Protein AF-X1QAA4-F1 (afdb_monomer_lite)

Structure (mmCIF, N/CA/C/O backbone):
data_AF-X1QAA4-F1
#
_entry.id   AF-X1QAA4-F1
#
loop_
_atom_site.group_PDB
_atom_site.id
_atom_site.type_symbol
_atom_site.label_atom_id
_atom_site.label_alt_id
_atom_site.label_comp_id
_atom_site.label_asym_id
_atom_site.label_entity_id
_atom_site.label_seq_id
_atom_site.pdbx_PDB_ins_code
_atom_site.Cartn_x
_atom_site.Cartn_y
_atom_site.Cartn_z
_atom_site.occupancy
_atom_site.B_iso_or_equiv
_atom_site.auth_seq_id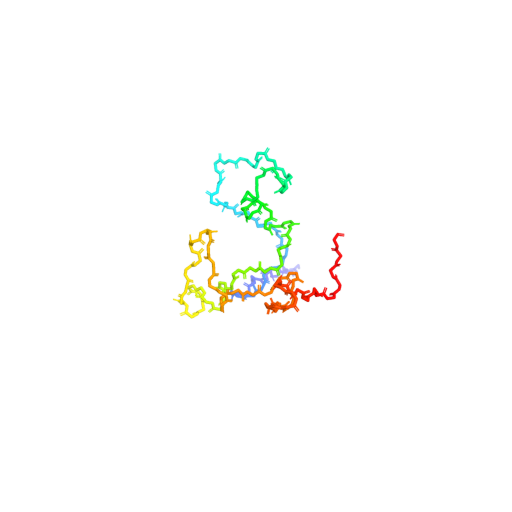
_atom_site.auth_comp_id
_atom_site.auth_asym_id
_atom_site.auth_atom_id
_atom_site.pdbx_PDB_model_num
ATOM 1 N N . GLU A 1 1 ? 13.665 -42.368 -34.970 1.00 42.50 1 GLU A N 1
ATOM 2 C CA . GLU A 1 1 ? 13.939 -41.253 -34.052 1.00 42.50 1 GLU A CA 1
ATOM 3 C C . GLU A 1 1 ? 12.719 -40.366 -34.159 1.00 42.50 1 GLU A C 1
ATOM 5 O O . GLU A 1 1 ? 12.457 -39.862 -35.242 1.00 42.50 1 GLU A O 1
ATOM 10 N N . GLU A 1 2 ? 11.861 -40.395 -33.143 1.00 45.09 2 GLU A N 1
ATOM 11 C CA . GLU A 1 2 ? 10.700 -39.505 -33.069 1.00 45.09 2 GLU A CA 1
ATOM 12 C C . GLU A 1 2 ? 11.216 -38.202 -32.457 1.00 45.09 2 GLU A C 1
ATOM 14 O O . GLU A 1 2 ? 11.728 -38.210 -31.339 1.00 45.09 2 GLU A O 1
ATOM 19 N N . GLU A 1 3 ? 11.196 -37.124 -33.239 1.00 49.69 3 GLU A N 1
ATOM 20 C CA . GLU A 1 3 ? 11.422 -35.772 -32.734 1.00 49.69 3 GLU A CA 1
ATOM 21 C C . GLU A 1 3 ? 10.218 -35.403 -31.856 1.00 49.69 3 GLU A C 1
ATOM 23 O O . GLU A 1 3 ? 9.082 -35.407 -32.329 1.00 49.69 3 GLU A O 1
ATOM 28 N N . GLU A 1 4 ? 10.455 -35.138 -30.568 1.00 51.19 4 GLU A N 1
ATOM 29 C CA . GLU A 1 4 ? 9.471 -34.476 -29.710 1.00 51.19 4 GLU A CA 1
ATOM 30 C C . GLU A 1 4 ? 9.238 -33.065 -30.264 1.00 51.19 4 GLU A C 1
ATOM 32 O O . GLU A 1 4 ? 10.124 -32.211 -30.233 1.00 51.19 4 GLU A O 1
ATOM 37 N N . GLU A 1 5 ? 8.050 -32.842 -30.816 1.00 53.44 5 GLU A N 1
ATOM 38 C CA . GLU A 1 5 ? 7.584 -31.533 -31.258 1.00 53.44 5 GLU A CA 1
ATOM 39 C C . GLU A 1 5 ? 7.237 -30.712 -30.002 1.00 53.44 5 GLU A C 1
ATOM 41 O O . GLU A 1 5 ? 6.269 -30.998 -29.297 1.00 53.44 5 GLU A O 1
ATOM 46 N N . GLU A 1 6 ? 8.088 -29.743 -29.661 1.00 56.06 6 GLU A N 1
ATOM 47 C CA . GLU A 1 6 ? 7.897 -28.854 -28.513 1.00 56.06 6 GLU A CA 1
ATOM 48 C C . GLU A 1 6 ? 6.720 -27.902 -28.822 1.00 56.06 6 GLU A C 1
ATOM 50 O O . GLU A 1 6 ? 6.857 -26.960 -29.603 1.00 56.06 6 GLU A O 1
ATOM 55 N N . GLU A 1 7 ? 5.528 -28.183 -28.277 1.00 57.12 7 GLU A N 1
ATOM 56 C CA . GLU A 1 7 ? 4.346 -27.325 -28.446 1.00 57.12 7 GLU A CA 1
ATOM 57 C C . GLU A 1 7 ? 4.622 -25.919 -27.884 1.00 57.12 7 GLU A C 1
ATOM 59 O O . GLU A 1 7 ? 4.800 -25.739 -26.675 1.00 57.12 7 GLU A O 1
ATOM 64 N N . GLU A 1 8 ? 4.613 -24.895 -28.745 1.00 60.56 8 GLU A N 1
ATOM 65 C CA . GLU A 1 8 ? 4.654 -23.509 -28.280 1.00 60.56 8 GLU A CA 1
ATOM 66 C C . GLU A 1 8 ? 3.429 -23.218 -27.395 1.00 60.56 8 GLU A C 1
ATOM 68 O O . GLU A 1 8 ? 2.293 -23.536 -27.771 1.00 60.56 8 GLU A O 1
ATOM 73 N N . PRO A 1 9 ? 3.612 -22.596 -26.215 1.00 63.59 9 PRO A N 1
ATOM 74 C CA . PRO A 1 9 ? 2.509 -22.381 -25.297 1.00 63.59 9 PRO A CA 1
ATOM 75 C C . PRO A 1 9 ? 1.456 -21.467 -25.929 1.00 63.59 9 PRO A C 1
ATOM 77 O O . PRO A 1 9 ? 1.758 -20.372 -26.408 1.00 63.59 9 PRO A O 1
ATOM 80 N N . ALA A 1 10 ? 0.195 -21.904 -25.883 1.00 63.41 10 ALA A N 1
ATOM 81 C CA . ALA A 1 10 ? -0.936 -21.141 -26.394 1.00 63.41 10 ALA A CA 1
ATOM 82 C C . ALA A 1 10 ? -0.940 -19.705 -25.837 1.00 63.41 10 ALA A C 1
ATOM 84 O O . ALA A 1 10 ? -0.835 -19.486 -24.626 1.00 63.41 10 ALA A O 1
ATOM 85 N N . VAL A 1 11 ? -1.092 -18.716 -26.725 1.00 65.06 11 VAL A N 1
ATOM 86 C CA . VAL A 1 11 ? -1.147 -17.293 -26.362 1.00 65.06 11 VAL A CA 1
ATOM 87 C C . VAL A 1 11 ? -2.234 -17.073 -25.304 1.00 65.06 11 VAL A C 1
ATOM 89 O O . VAL A 1 11 ? -3.419 -17.272 -25.566 1.00 65.06 11 VAL A O 1
ATOM 92 N N . GLY A 1 12 ? -1.824 -16.656 -24.103 1.00 74.12 12 GLY A N 1
ATOM 93 C CA . GLY A 1 12 ? -2.715 -16.413 -22.963 1.00 74.12 12 GLY A CA 1
ATOM 94 C C . GLY A 1 12 ? -2.712 -17.500 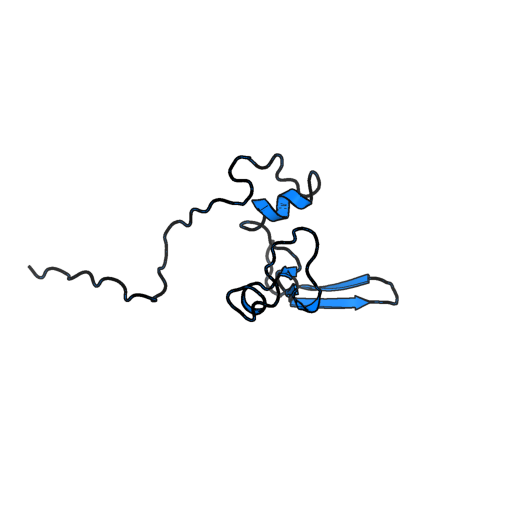-21.882 1.00 74.12 12 GLY A C 1
ATOM 95 O O . GLY A 1 12 ? -3.315 -17.287 -20.830 1.00 74.12 12 GLY A O 1
ATOM 96 N N . ALA A 1 13 ? -2.019 -18.624 -22.080 1.00 85.06 13 ALA A N 1
ATOM 97 C CA . ALA A 1 13 ? -1.764 -19.574 -21.000 1.00 85.06 13 ALA A CA 1
ATOM 98 C C . ALA A 1 13 ? -0.752 -18.989 -19.984 1.00 85.06 13 ALA A C 1
ATOM 100 O O . ALA A 1 13 ? 0.199 -18.313 -20.398 1.00 85.06 13 ALA A O 1
ATOM 101 N N . PRO A 1 14 ? -0.921 -19.228 -18.665 1.00 84.69 14 PRO A N 1
ATOM 102 C CA . PRO A 1 14 ? 0.044 -18.787 -17.662 1.00 84.69 14 PRO A CA 1
ATOM 103 C C . PRO A 1 14 ? 1.428 -19.377 -17.939 1.00 84.69 14 PRO A C 1
ATOM 105 O O . PRO A 1 14 ? 1.581 -20.590 -18.065 1.00 84.69 14 PRO A O 1
ATOM 108 N N . GLN A 1 15 ? 2.436 -18.512 -18.005 1.00 85.56 15 GLN A N 1
ATOM 109 C CA . GLN A 1 15 ? 3.834 -18.926 -18.046 1.00 85.56 15 GLN A CA 1
ATOM 110 C C . GLN A 1 15 ? 4.315 -19.133 -16.610 1.00 85.56 15 GLN A C 1
ATOM 112 O O . GLN A 1 15 ? 4.207 -18.225 -15.783 1.00 85.56 15 GLN A O 1
ATOM 117 N N . TYR A 1 16 ? 4.818 -20.329 -16.307 1.00 86.94 16 TYR A N 1
ATOM 118 C CA . TYR A 1 16 ? 5.331 -20.672 -14.982 1.00 86.94 16 TYR A CA 1
ATOM 119 C C . TYR A 1 16 ? 6.861 -20.629 -14.962 1.00 86.94 16 TYR A C 1
ATOM 121 O O . TYR A 1 16 ? 7.518 -21.042 -15.913 1.00 86.94 16 TYR A O 1
ATOM 129 N N . GLY A 1 17 ? 7.427 -20.169 -13.845 1.00 89.50 17 GLY A N 1
ATOM 130 C CA . GLY A 1 17 ? 8.871 -19.975 -13.701 1.00 89.50 17 GLY A CA 1
ATOM 131 C C . GLY A 1 17 ? 9.378 -18.669 -14.326 1.00 89.50 17 GLY A C 1
ATOM 132 O O . GLY A 1 17 ? 8.599 -17.813 -14.740 1.00 89.50 17 GLY A O 1
ATOM 133 N N . GLY A 1 18 ? 10.703 -18.507 -14.358 1.00 89.25 18 GLY A N 1
ATOM 134 C CA . GLY A 1 18 ? 11.377 -17.337 -14.927 1.00 89.25 18 GLY A CA 1
ATOM 135 C C . GLY A 1 18 ? 11.712 -16.227 -13.924 1.00 89.25 18 GLY A C 1
ATOM 136 O O . GLY A 1 18 ? 11.515 -16.359 -12.717 1.00 89.25 18 GLY A O 1
ATOM 137 N N . THR A 1 19 ? 12.247 -15.129 -14.459 1.00 92.06 19 THR A N 1
ATOM 138 C CA . THR A 1 19 ? 12.6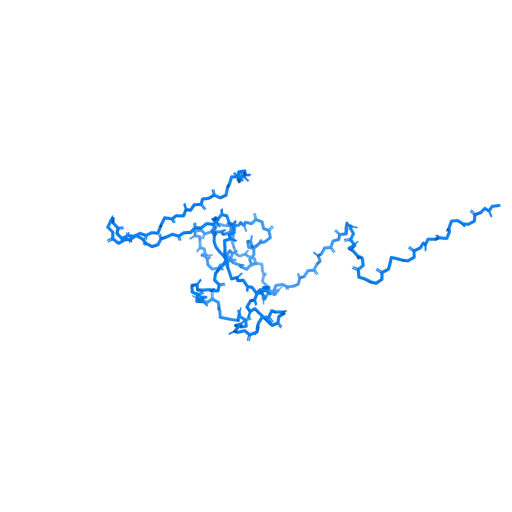56 -13.939 -13.702 1.00 92.06 19 THR A CA 1
ATOM 139 C C . THR A 1 19 ? 11.903 -12.727 -14.233 1.00 92.06 19 THR A C 1
ATOM 141 O O . THR A 1 19 ? 11.967 -12.434 -15.426 1.00 92.06 19 THR A O 1
ATOM 144 N N . LEU A 1 20 ? 11.223 -11.999 -13.345 1.00 86.88 20 LEU A N 1
ATOM 145 C CA . LEU A 1 20 ? 10.644 -10.698 -13.662 1.00 86.88 20 LEU A CA 1
ATOM 146 C C . LEU A 1 20 ? 11.661 -9.598 -13.343 1.00 86.88 20 LEU A C 1
ATOM 148 O O . LEU A 1 20 ? 12.004 -9.387 -12.182 1.00 86.88 20 LEU A O 1
ATOM 152 N N . THR A 1 21 ? 12.093 -8.871 -14.370 1.00 89.69 21 THR A N 1
ATOM 153 C CA . THR A 1 21 ? 12.903 -7.656 -14.223 1.00 89.69 21 THR A CA 1
ATOM 154 C C . THR A 1 21 ? 12.046 -6.456 -14.593 1.00 89.69 21 THR A C 1
ATOM 156 O O . THR A 1 21 ? 11.497 -6.402 -15.692 1.00 89.69 21 THR A O 1
ATOM 159 N N . PHE A 1 22 ? 11.938 -5.485 -13.692 1.00 85.69 22 PHE A N 1
ATOM 160 C CA . PHE A 1 22 ? 11.198 -4.248 -13.918 1.00 85.69 22 PHE A CA 1
ATOM 161 C C . PHE A 1 22 ? 11.985 -3.055 -13.377 1.00 85.69 22 PHE A C 1
ATOM 163 O O . PHE A 1 22 ? 12.796 -3.195 -12.463 1.00 85.69 22 PHE A O 1
ATOM 170 N N . ALA A 1 23 ? 11.756 -1.885 -13.968 1.00 86.81 23 ALA A N 1
ATOM 171 C CA . ALA A 1 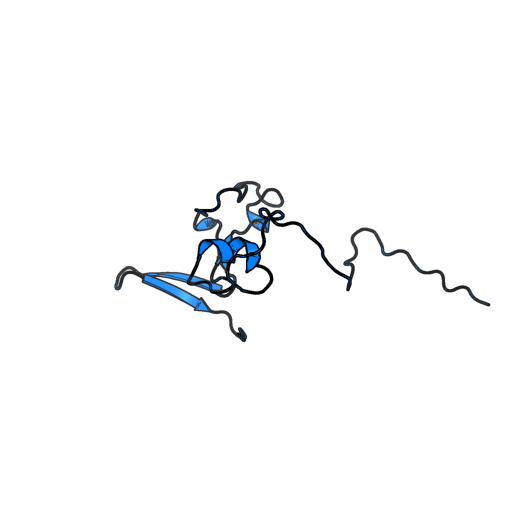23 ? 12.257 -0.618 -13.457 1.00 86.81 23 ALA A CA 1
ATOM 172 C C . ALA A 1 23 ? 11.181 0.008 -12.567 1.00 86.81 23 ALA A C 1
ATOM 174 O O . ALA A 1 23 ? 10.009 0.037 -12.947 1.00 86.81 23 ALA A O 1
ATOM 175 N N . THR A 1 24 ? 11.573 0.497 -11.395 1.00 81.75 24 THR A N 1
ATOM 176 C CA . THR A 1 24 ? 10.687 1.293 -10.543 1.00 81.75 24 THR A CA 1
ATOM 177 C C . THR A 1 24 ? 10.748 2.769 -10.959 1.00 81.75 24 THR A C 1
ATOM 179 O O . THR A 1 24 ? 11.548 3.149 -11.822 1.00 81.75 24 THR A O 1
ATOM 182 N N . TYR A 1 25 ? 9.906 3.620 -10.371 1.00 79.19 25 TYR A N 1
ATOM 183 C CA . TYR A 1 25 ? 9.918 5.063 -10.630 1.00 79.19 25 TYR A CA 1
ATOM 184 C C . TYR A 1 25 ? 11.278 5.697 -10.279 1.00 79.19 25 TYR A C 1
ATOM 186 O O . TYR A 1 25 ? 11.707 6.650 -10.929 1.00 79.19 25 TYR A O 1
ATOM 194 N N . MET A 1 26 ? 11.994 5.132 -9.303 1.00 81.50 26 MET A N 1
ATOM 195 C CA . MET A 1 26 ? 13.327 5.574 -8.870 1.00 81.50 26 MET A CA 1
ATOM 196 C C . MET A 1 26 ? 14.492 4.730 -9.422 1.00 81.50 26 MET A C 1
ATOM 198 O O . MET A 1 26 ? 15.466 4.487 -8.716 1.00 81.50 26 MET A O 1
ATOM 202 N N . VAL A 1 27 ? 14.432 4.298 -10.687 1.00 85.62 27 VAL A N 1
ATOM 203 C CA . VAL A 1 27 ? 15.463 3.437 -11.314 1.00 85.62 27 VAL A CA 1
ATOM 204 C C . VAL A 1 27 ? 16.894 4.009 -11.283 1.00 85.62 27 VAL A C 1
ATOM 206 O O . VAL A 1 27 ? 17.863 3.258 -11.366 1.00 85.62 27 VAL A O 1
ATOM 209 N N . ASP A 1 28 ? 17.051 5.330 -11.166 1.00 88.94 28 ASP A N 1
ATOM 210 C CA . ASP A 1 28 ? 18.348 6.015 -11.097 1.00 88.94 28 ASP A CA 1
ATOM 211 C C . ASP A 1 28 ? 18.974 6.009 -9.691 1.00 88.94 28 ASP A C 1
ATOM 213 O O . ASP A 1 28 ? 20.082 6.525 -9.511 1.00 88.94 28 ASP A O 1
ATOM 217 N N . ARG A 1 29 ? 18.282 5.465 -8.681 1.00 83.06 29 ARG A N 1
ATOM 218 C CA . ARG A 1 29 ? 18.688 5.528 -7.271 1.00 83.06 29 ARG A CA 1
ATOM 219 C C . ARG A 1 29 ? 18.650 4.150 -6.623 1.00 83.06 29 ARG A C 1
ATOM 221 O O . ARG A 1 29 ? 17.804 3.319 -6.912 1.00 83.06 29 ARG A O 1
ATOM 228 N N . ASN A 1 30 ? 19.579 3.936 -5.696 1.00 84.25 30 ASN A N 1
ATOM 229 C CA . ASN A 1 30 ? 19.485 2.843 -4.735 1.00 84.25 30 ASN A CA 1
ATOM 230 C C . ASN A 1 30 ? 18.714 3.330 -3.497 1.00 84.25 30 ASN A C 1
ATOM 232 O O . ASN A 1 30 ? 18.781 4.526 -3.182 1.00 84.25 30 ASN A O 1
ATOM 236 N N . PRO A 1 31 ? 18.037 2.437 -2.753 1.00 81.69 31 PRO A N 1
ATOM 237 C CA . PRO A 1 31 ? 17.469 2.809 -1.465 1.00 81.69 31 PRO A CA 1
ATOM 238 C C . PRO A 1 31 ? 18.592 3.262 -0.521 1.00 81.69 31 PRO A C 1
ATOM 240 O O . PRO A 1 31 ? 19.619 2.596 -0.393 1.00 81.69 31 PRO A O 1
ATOM 243 N N . ALA A 1 32 ? 18.406 4.409 0.136 1.00 86.06 32 ALA A N 1
ATOM 244 C CA . ALA A 1 32 ? 19.388 4.956 1.077 1.00 86.06 32 ALA A CA 1
ATOM 245 C C . ALA A 1 32 ? 19.478 4.143 2.383 1.00 86.06 32 ALA A C 1
ATOM 247 O O . ALA A 1 32 ? 20.497 4.177 3.067 1.00 86.06 32 ALA A O 1
ATOM 248 N N . THR A 1 33 ? 18.405 3.432 2.723 1.00 87.00 33 THR A N 1
ATOM 249 C CA . THR A 1 33 ? 18.236 2.632 3.937 1.00 87.00 33 THR A CA 1
ATOM 250 C C . THR A 1 33 ? 17.122 1.610 3.707 1.00 87.00 33 THR A C 1
ATOM 252 O O . THR A 1 33 ? 16.255 1.813 2.854 1.00 87.00 33 THR A O 1
ATOM 255 N N . TRP A 1 34 ? 17.162 0.514 4.463 1.00 85.19 34 TRP A N 1
ATOM 256 C CA . TRP A 1 34 ? 16.091 -0.485 4.537 1.00 85.19 34 TRP A CA 1
ATOM 257 C C . TRP A 1 34 ? 15.314 -0.406 5.857 1.00 85.19 34 TRP A C 1
ATOM 259 O O . TRP A 1 34 ? 14.353 -1.150 6.041 1.00 85.19 34 TRP A O 1
ATOM 269 N N . ASP A 1 35 ? 15.711 0.484 6.771 1.00 87.56 35 ASP A N 1
ATOM 270 C CA . ASP A 1 35 ? 14.930 0.765 7.970 1.00 87.56 35 ASP A CA 1
ATOM 271 C C . ASP A 1 35 ? 13.741 1.663 7.601 1.00 87.56 35 ASP A C 1
ATOM 273 O O . ASP A 1 35 ? 13.900 2.804 7.159 1.00 87.56 35 ASP A O 1
ATOM 277 N N . GLN A 1 36 ? 12.527 1.139 7.783 1.00 82.12 36 GLN A N 1
ATOM 278 C CA . GLN A 1 36 ? 11.283 1.866 7.515 1.00 82.12 36 GLN A CA 1
ATOM 279 C C . GLN A 1 36 ? 11.128 3.135 8.368 1.00 82.12 36 GLN A C 1
ATOM 281 O O . GLN A 1 36 ? 10.360 4.025 7.999 1.00 82.12 36 GLN A O 1
ATOM 286 N N . LEU A 1 37 ? 11.832 3.225 9.502 1.00 87.44 37 LEU A N 1
ATOM 287 C CA . LEU A 1 37 ? 11.764 4.371 10.406 1.00 87.44 37 LEU A CA 1
ATOM 288 C C . LEU A 1 37 ? 12.645 5.542 9.958 1.00 87.44 37 LEU A C 1
ATOM 290 O O . LEU A 1 37 ? 12.369 6.675 10.349 1.00 87.44 37 LEU A O 1
ATOM 294 N N . ASP A 1 38 ? 13.658 5.298 9.126 1.00 88.75 38 ASP A N 1
ATOM 295 C CA . ASP A 1 38 ? 14.555 6.351 8.642 1.00 88.75 38 ASP A CA 1
ATOM 296 C C . ASP A 1 38 ? 13.869 7.231 7.585 1.00 88.75 38 ASP A C 1
ATOM 298 O O . ASP A 1 38 ? 13.950 8.460 7.633 1.00 88.75 38 ASP A O 1
ATOM 302 N N . ILE A 1 39 ? 13.209 6.601 6.602 1.00 85.62 39 ILE A N 1
ATOM 303 C CA . ILE A 1 39 ? 12.545 7.285 5.481 1.00 85.62 39 ILE A CA 1
ATOM 304 C C . ILE A 1 39 ? 11.228 6.561 5.134 1.00 85.62 39 ILE A C 1
ATOM 306 O O . ILE A 1 39 ? 11.205 5.716 4.236 1.00 85.62 39 ILE A O 1
ATOM 310 N N . PRO A 1 40 ? 10.103 6.903 5.790 1.00 80.38 40 PRO A N 1
ATOM 311 C CA . PRO A 1 40 ? 8.859 6.135 5.681 1.00 80.38 40 PRO A CA 1
ATOM 312 C C . PRO A 1 40 ? 8.269 6.017 4.270 1.00 80.38 40 PRO A C 1
ATOM 314 O O . PRO A 1 40 ? 7.665 5.001 3.948 1.00 80.38 40 PRO A O 1
ATOM 317 N N . TRP A 1 41 ? 8.438 7.014 3.395 1.00 80.50 41 TRP A N 1
ATOM 318 C CA . TRP A 1 41 ? 7.921 6.931 2.018 1.00 80.50 41 TRP A CA 1
ATOM 319 C C . TRP A 1 41 ? 8.766 6.024 1.113 1.00 80.50 41 TRP A C 1
ATOM 321 O O . TRP A 1 41 ? 8.259 5.497 0.127 1.00 80.50 41 TRP A O 1
ATOM 331 N N . LEU A 1 42 ? 10.045 5.803 1.442 1.00 82.00 42 LEU A N 1
ATOM 332 C CA . LEU A 1 42 ? 10.964 5.000 0.625 1.00 82.00 42 LEU A CA 1
ATOM 333 C C . LEU A 1 42 ? 10.516 3.536 0.546 1.00 82.00 42 LEU A C 1
ATOM 335 O O . LEU A 1 42 ? 10.703 2.866 -0.470 1.00 82.00 42 LEU A O 1
ATOM 339 N N . ILE A 1 43 ? 9.884 3.056 1.614 1.00 80.25 43 ILE A N 1
ATOM 340 C CA . ILE A 1 43 ? 9.413 1.681 1.725 1.00 80.25 43 ILE A CA 1
ATOM 341 C C . ILE A 1 43 ? 8.275 1.365 0.745 1.00 80.25 43 ILE A C 1
ATOM 343 O O . ILE A 1 43 ? 8.111 0.213 0.356 1.00 80.25 43 ILE A O 1
ATOM 347 N N . GLN A 1 44 ? 7.507 2.372 0.315 1.00 77.31 44 GLN A N 1
ATOM 348 C CA . GLN A 1 44 ? 6.429 2.182 -0.659 1.00 77.31 44 GLN A CA 1
ATOM 349 C C . GLN A 1 44 ? 6.991 1.817 -2.039 1.00 77.31 44 GLN A C 1
ATOM 351 O O . GLN A 1 44 ? 6.406 1.001 -2.747 1.00 77.31 44 GLN A O 1
ATOM 356 N N . GLU A 1 45 ? 8.159 2.368 -2.376 1.00 79.69 45 GLU A N 1
ATOM 357 C CA . GLU A 1 45 ? 8.826 2.169 -3.662 1.00 79.69 45 GLU A CA 1
ATOM 358 C C . GLU A 1 45 ? 9.651 0.872 -3.688 1.00 79.69 45 GLU A C 1
ATOM 360 O O . GLU A 1 45 ? 9.482 0.035 -4.573 1.00 79.69 45 GLU A O 1
ATOM 365 N N . TYR A 1 46 ? 10.531 0.678 -2.699 1.00 82.69 46 TYR A N 1
ATOM 366 C CA . TYR A 1 46 ? 11.482 -0.446 -2.689 1.00 82.69 46 TYR A CA 1
ATOM 367 C C . TYR A 1 46 ? 11.014 -1.643 -1.859 1.00 82.69 46 TYR A C 1
ATOM 369 O O . TYR A 1 46 ? 11.490 -2.759 -2.058 1.00 82.69 46 TYR A O 1
ATOM 377 N N . GLY A 1 47 ? 10.099 -1.426 -0.914 1.00 80.38 47 GLY A N 1
ATOM 378 C CA . GLY A 1 47 ? 9.630 -2.455 0.009 1.00 80.38 47 GLY A CA 1
ATOM 379 C C . GLY A 1 47 ? 8.515 -3.330 -0.552 1.00 80.38 47 GLY A C 1
ATOM 380 O O . GLY A 1 47 ? 8.367 -4.459 -0.099 1.00 80.38 47 GLY A O 1
ATOM 381 N N . SER A 1 48 ? 7.771 -2.861 -1.558 1.00 77.75 48 SER A N 1
ATOM 382 C CA . SER A 1 48 ? 6.603 -3.563 -2.120 1.00 77.75 48 SER A CA 1
ATOM 383 C C . SER A 1 48 ? 6.841 -5.046 -2.486 1.00 77.75 48 SER A C 1
ATOM 385 O O . SER A 1 48 ? 5.955 -5.862 -2.225 1.00 77.75 48 SER A O 1
ATOM 387 N N . PRO A 1 49 ? 8.014 -5.459 -3.021 1.00 80.81 49 PRO A N 1
ATOM 388 C CA . PRO A 1 49 ? 8.271 -6.871 -3.328 1.00 80.81 49 PRO A CA 1
ATOM 389 C C . PRO A 1 49 ? 8.541 -7.766 -2.109 1.00 80.81 49 PRO A C 1
ATOM 391 O O . PRO A 1 49 ? 8.468 -8.985 -2.233 1.00 80.81 49 PRO A O 1
ATOM 394 N N . VAL A 1 50 ? 8.905 -7.191 -0.960 1.00 84.88 50 VAL A N 1
ATOM 395 C CA . VAL A 1 50 ? 9.432 -7.935 0.203 1.00 84.88 50 VAL A CA 1
ATOM 396 C C . VAL A 1 50 ? 8.667 -7.677 1.502 1.00 84.88 50 VAL A C 1
ATOM 398 O O . VAL A 1 50 ? 8.859 -8.397 2.477 1.00 84.88 50 VAL A O 1
ATOM 401 N N . MET A 1 51 ? 7.804 -6.664 1.533 1.00 85.25 51 MET A N 1
ATOM 402 C CA . MET A 1 51 ? 7.012 -6.267 2.691 1.00 85.25 51 MET A CA 1
ATOM 403 C C . MET A 1 51 ? 5.569 -6.003 2.287 1.00 85.25 51 MET A C 1
ATOM 405 O O . MET A 1 51 ? 5.278 -5.474 1.215 1.00 85.25 51 MET A O 1
ATOM 409 N N . GLU A 1 52 ? 4.655 -6.348 3.185 1.00 86.69 52 GLU A N 1
ATOM 410 C CA . GLU A 1 52 ? 3.226 -6.172 2.976 1.00 86.69 52 GLU A CA 1
ATOM 411 C C . GLU A 1 52 ? 2.670 -5.081 3.896 1.00 86.69 52 GLU A C 1
ATOM 413 O O . GLU A 1 52 ? 2.925 -5.066 5.098 1.00 86.69 52 GLU A O 1
ATOM 418 N N . MET A 1 53 ? 1.892 -4.167 3.316 1.00 88.25 53 MET A N 1
ATOM 419 C CA . MET A 1 53 ? 1.166 -3.124 4.045 1.00 88.25 53 MET A CA 1
ATOM 420 C C . MET A 1 53 ? -0.150 -3.665 4.620 1.00 88.25 53 MET A C 1
ATOM 422 O O . MET A 1 53 ? -0.645 -4.705 4.190 1.00 88.25 53 MET A O 1
ATOM 426 N N . LEU A 1 54 ? -0.768 -2.941 5.560 1.00 92.38 54 LEU A N 1
ATOM 427 C CA . LEU A 1 54 ? -2.115 -3.276 6.051 1.00 92.38 54 LEU A CA 1
ATOM 428 C C . LEU A 1 54 ? -3.157 -3.199 4.928 1.00 92.38 54 LEU A C 1
ATOM 430 O O . LEU A 1 54 ? -3.945 -4.127 4.747 1.00 92.38 54 LEU A O 1
ATOM 434 N N . VAL A 1 55 ? -3.107 -2.112 4.159 1.00 92.62 55 VAL A N 1
ATOM 435 C CA . VAL A 1 55 ? -4.008 -1.793 3.046 1.00 92.62 55 VAL A CA 1
ATOM 436 C C . VAL A 1 55 ? -3.202 -1.254 1.865 1.00 92.62 55 VAL A C 1
ATOM 438 O O . VAL A 1 55 ? -2.084 -0.766 2.041 1.00 92.62 55 VAL A O 1
ATOM 441 N N . ALA A 1 56 ? -3.757 -1.335 0.661 1.00 90.81 56 ALA A N 1
ATOM 442 C CA . ALA A 1 56 ? -3.191 -0.735 -0.548 1.00 90.81 56 ALA A CA 1
ATOM 443 C C . ALA A 1 56 ? -4.313 -0.238 -1.468 1.00 90.81 56 ALA A C 1
ATOM 445 O O . ALA A 1 56 ? -5.474 -0.575 -1.265 1.00 90.81 56 ALA A O 1
ATOM 446 N N . GLY A 1 57 ? -3.980 0.539 -2.498 1.00 92.62 57 GLY A N 1
ATOM 447 C CA . GLY A 1 57 ? -4.938 0.855 -3.558 1.00 92.62 57 GLY A CA 1
ATOM 448 C C . GLY A 1 57 ? -5.376 -0.389 -4.335 1.00 92.62 57 GLY A C 1
ATOM 449 O O . GLY A 1 57 ? -4.609 -1.349 -4.442 1.00 92.62 57 GLY A O 1
ATOM 450 N N . ASP A 1 58 ? -6.587 -0.367 -4.894 1.00 94.69 58 ASP A N 1
ATOM 451 C CA . ASP A 1 58 ? -7.115 -1.404 -5.790 1.00 94.69 58 ASP A CA 1
ATOM 452 C C . ASP A 1 58 ? -7.105 -0.968 -7.271 1.00 94.69 58 ASP A C 1
ATOM 454 O O . ASP A 1 58 ? -8.131 -0.549 -7.822 1.00 94.69 58 ASP A O 1
ATOM 458 N N . PRO A 1 59 ? -5.944 -1.059 -7.952 1.00 92.31 59 PRO A N 1
ATOM 459 C CA . PRO A 1 59 ? -5.823 -0.697 -9.360 1.00 92.31 59 PRO A CA 1
ATOM 460 C C . PRO A 1 59 ? -6.447 -1.726 -10.307 1.00 92.31 59 PRO A C 1
ATOM 462 O O . PRO A 1 59 ? -6.635 -1.417 -11.484 1.00 92.31 59 PRO A O 1
ATOM 465 N N . LEU A 1 60 ? -6.756 -2.940 -9.839 1.00 94.00 60 LEU A N 1
ATOM 466 C CA . LEU A 1 60 ? -7.417 -3.942 -10.675 1.00 94.00 60 LEU A CA 1
ATOM 467 C C . LEU A 1 60 ? -8.899 -3.611 -10.831 1.00 94.00 60 LEU A C 1
ATOM 469 O O . LEU A 1 60 ? -9.418 -3.706 -11.943 1.00 94.00 60 LEU A O 1
ATOM 473 N N . THR A 1 61 ? -9.548 -3.163 -9.755 1.00 96.19 61 THR A N 1
ATOM 474 C CA . THR A 1 61 ? -10.949 -2.737 -9.800 1.00 96.19 61 THR A CA 1
ATOM 475 C C . THR A 1 61 ? -11.096 -1.301 -10.283 1.00 96.19 61 THR A C 1
ATOM 477 O O . THR A 1 61 ? -11.890 -1.063 -11.185 1.00 96.19 61 THR A O 1
ATOM 480 N N . TYR A 1 62 ? -10.347 -0.337 -9.735 1.00 97.00 62 TYR A N 1
ATOM 481 C CA . TYR A 1 62 ? -10.586 1.096 -9.996 1.00 97.00 62 TYR A CA 1
ATOM 482 C C . TYR A 1 62 ? -9.612 1.734 -10.989 1.00 97.00 62 TYR A C 1
ATOM 484 O O . TYR A 1 62 ? -9.859 2.843 -11.467 1.00 97.00 62 TYR A O 1
ATOM 492 N N . GLY A 1 63 ? -8.511 1.047 -11.297 1.00 95.56 63 GLY A N 1
ATOM 493 C CA . GLY A 1 63 ? -7.486 1.530 -12.216 1.00 95.56 63 GLY A CA 1
ATOM 494 C C . GLY A 1 63 ? -7.899 1.456 -13.688 1.00 95.56 63 GLY A C 1
ATOM 495 O O . GLY A 1 63 ? -8.991 0.984 -14.012 1.00 95.56 63 GLY A O 1
ATOM 496 N N . PRO A 1 64 ? -7.001 1.847 -14.612 1.00 94.88 64 PRO A N 1
ATOM 497 C CA . PRO A 1 64 ? -7.273 1.844 -16.053 1.00 94.88 64 PRO A CA 1
ATOM 498 C C . PRO A 1 64 ? -7.667 0.483 -16.645 1.00 94.88 64 PRO A C 1
ATOM 500 O O . PRO A 1 64 ? -8.250 0.430 -17.724 1.00 94.88 64 PRO A O 1
ATOM 503 N N . ARG A 1 65 ? -7.342 -0.624 -15.961 1.00 91.38 65 ARG A N 1
ATOM 504 C CA . ARG A 1 65 ? -7.734 -1.988 -16.367 1.00 91.38 65 ARG A CA 1
ATOM 505 C C . ARG A 1 65 ? -9.127 -2.392 -15.868 1.00 91.38 65 ARG A C 1
ATOM 507 O O . ARG A 1 65 ? -9.670 -3.364 -16.384 1.00 91.38 65 ARG A O 1
ATOM 514 N N . GLY A 1 66 ? -9.661 -1.682 -14.876 1.00 95.56 66 GLY A N 1
ATOM 515 C CA . GLY A 1 66 ? -10.971 -1.911 -14.276 1.00 95.56 66 GLY A CA 1
ATOM 516 C C . GLY A 1 66 ? -11.973 -0.833 -14.689 1.00 95.56 66 GLY A C 1
ATOM 517 O O . GLY A 1 66 ? -12.221 -0.631 -15.877 1.00 95.56 66 GLY A O 1
ATOM 518 N N . THR A 1 67 ? -12.555 -0.130 -13.717 1.00 96.19 67 THR A N 1
ATOM 519 C CA . THR A 1 67 ? -13.555 0.925 -13.949 1.00 96.19 67 THR A CA 1
ATOM 520 C C . THR A 1 67 ? -12.961 2.245 -14.434 1.00 96.19 67 THR A C 1
ATOM 522 O O . THR A 1 67 ? -13.707 3.098 -14.915 1.00 96.19 67 THR A O 1
ATOM 525 N N . ASN A 1 68 ? -11.635 2.414 -14.349 1.00 96.38 68 ASN A N 1
ATOM 526 C CA . ASN A 1 68 ? -10.919 3.633 -14.734 1.00 96.38 68 ASN A CA 1
ATOM 527 C C . ASN A 1 68 ? -11.399 4.897 -13.986 1.00 96.38 68 ASN A C 1
ATOM 529 O O . ASN A 1 68 ? -11.374 6.007 -14.515 1.00 96.38 68 ASN A O 1
ATOM 533 N N . GLU A 1 69 ? -11.851 4.732 -12.744 1.00 95.94 69 GLU A N 1
ATOM 534 C CA . GLU A 1 69 ? -12.268 5.838 -11.877 1.00 95.94 69 GLU A CA 1
ATOM 535 C C . GLU A 1 69 ? -11.086 6.558 -11.222 1.00 95.94 69 GLU A C 1
ATOM 537 O O . GLU A 1 69 ? -11.243 7.682 -10.738 1.00 95.94 69 GLU A O 1
ATOM 542 N N . TYR A 1 70 ? -9.919 5.912 -11.166 1.00 94.56 70 TYR A N 1
ATOM 543 C CA . TYR A 1 70 ? -8.754 6.439 -10.471 1.00 94.56 70 TYR A CA 1
ATOM 544 C C . TYR A 1 70 ? -7.442 5.922 -11.060 1.00 94.56 70 TYR A C 1
ATOM 546 O O . TYR A 1 70 ? -7.249 4.719 -11.193 1.00 94.56 70 TYR A O 1
ATOM 554 N N . SER A 1 71 ? -6.512 6.820 -11.397 1.00 92.25 71 SER A N 1
ATOM 555 C CA . SER A 1 71 ? -5.249 6.449 -12.057 1.00 92.25 71 SER A CA 1
ATOM 556 C C . SER A 1 71 ? -4.169 5.919 -11.108 1.00 92.25 71 SER A C 1
ATOM 558 O O . SER A 1 71 ? -3.218 5.305 -11.581 1.00 92.25 71 SER A O 1
ATOM 560 N N . PHE A 1 72 ? -4.309 6.123 -9.790 1.00 90.12 72 PHE A N 1
ATOM 561 C CA . PHE A 1 72 ? -3.289 5.793 -8.779 1.00 90.12 72 PHE A CA 1
ATOM 562 C C . PHE A 1 72 ? -1.923 6.475 -9.002 1.00 90.12 72 PHE A C 1
ATOM 564 O O . PHE A 1 72 ? -0.890 5.953 -8.600 1.00 90.12 72 PHE A O 1
ATOM 571 N N . GLU A 1 73 ? -1.907 7.665 -9.609 1.00 87.69 73 GLU A N 1
ATOM 572 C CA . GLU A 1 73 ? -0.679 8.460 -9.807 1.00 87.69 73 GLU A CA 1
ATOM 573 C C . GLU A 1 73 ? -0.357 9.390 -8.620 1.00 87.69 73 GLU A C 1
ATOM 575 O O . GLU A 1 73 ? 0.745 9.932 -8.522 1.00 87.69 73 GLU A O 1
ATOM 580 N N . LEU A 1 74 ? -1.316 9.600 -7.711 1.00 83.38 74 LEU A N 1
ATOM 581 C CA . LEU A 1 74 ? -1.111 10.401 -6.506 1.00 83.38 74 LEU A CA 1
ATOM 582 C C . LEU A 1 74 ? -0.412 9.561 -5.433 1.00 83.38 74 LEU A C 1
ATOM 584 O O . LEU A 1 74 ? -0.973 8.594 -4.930 1.00 83.38 74 LEU A O 1
ATOM 588 N N . ASN A 1 75 ? 0.792 9.978 -5.041 1.00 74.19 75 ASN A N 1
ATOM 589 C CA . ASN A 1 75 ? 1.610 9.250 -4.065 1.00 74.19 75 ASN A CA 1
ATOM 590 C C . ASN A 1 75 ? 1.103 9.364 -2.616 1.00 74.19 75 ASN A C 1
ATOM 592 O O . ASN A 1 75 ? 1.410 8.519 -1.785 1.00 74.19 75 ASN A O 1
ATOM 596 N N . GLU A 1 76 ? 0.350 10.417 -2.288 1.00 81.44 76 GLU A N 1
ATOM 597 C CA . GLU A 1 76 ? 0.069 10.778 -0.887 1.00 81.44 76 GLU A CA 1
ATOM 598 C C . GLU A 1 76 ? -1.364 10.486 -0.437 1.00 81.44 76 GLU A C 1
ATOM 600 O O . GLU A 1 76 ? -1.679 10.608 0.747 1.00 81.44 76 GLU A O 1
ATOM 605 N N . TYR A 1 77 ? -2.259 10.127 -1.356 1.00 86.88 77 TYR A N 1
ATOM 606 C CA . TYR A 1 77 ? -3.670 9.978 -1.026 1.00 86.88 77 TYR A CA 1
ATOM 607 C C . TYR A 1 77 ? -4.352 8.958 -1.918 1.00 86.88 77 TYR A C 1
ATOM 609 O O . TYR A 1 77 ? -4.268 9.057 -3.135 1.00 86.88 77 TYR A O 1
ATOM 617 N N . ILE A 1 78 ? -5.097 8.044 -1.301 1.00 91.25 78 ILE A N 1
ATOM 618 C CA . ILE A 1 78 ? -6.020 7.132 -1.973 1.00 91.25 78 ILE A CA 1
ATOM 619 C C . ILE A 1 78 ? -7.374 7.279 -1.268 1.00 91.25 78 ILE A C 1
ATOM 621 O O . ILE A 1 78 ? -7.425 7.154 -0.040 1.00 91.25 78 ILE A O 1
ATOM 625 N N . PRO A 1 79 ? -8.473 7.552 -1.994 1.00 92.94 79 PRO A N 1
ATOM 626 C CA . PRO A 1 79 ? -9.805 7.573 -1.401 1.00 92.94 79 PRO A CA 1
ATOM 627 C C . PRO A 1 79 ? -10.133 6.247 -0.707 1.00 92.94 79 PRO A C 1
ATOM 629 O O . PRO A 1 79 ? -9.875 5.183 -1.262 1.00 92.94 79 PRO A O 1
ATOM 632 N N . GLU A 1 80 ? -10.778 6.299 0.460 1.00 91.75 80 GLU A N 1
ATOM 633 C CA . GLU A 1 80 ? -11.074 5.108 1.276 1.00 91.75 80 GLU A CA 1
ATOM 634 C C . GLU A 1 80 ? -11.805 4.008 0.493 1.00 91.75 80 GLU A C 1
ATOM 636 O O . GLU A 1 80 ? -11.436 2.842 0.571 1.00 91.75 80 GLU A O 1
ATOM 641 N N . ARG A 1 81 ? -12.776 4.383 -0.353 1.00 93.31 81 ARG A N 1
ATOM 642 C CA . ARG A 1 81 ? -13.536 3.439 -1.195 1.00 93.31 81 ARG A CA 1
ATOM 643 C C . ARG A 1 81 ? -12.685 2.671 -2.217 1.00 93.31 81 ARG A C 1
ATOM 645 O O . ARG A 1 81 ? -13.176 1.721 -2.814 1.00 93.31 81 ARG A O 1
ATOM 652 N N . MET A 1 82 ? -11.464 3.138 -2.473 1.00 95.75 82 MET A N 1
ATOM 653 C CA . MET A 1 82 ? -10.515 2.580 -3.441 1.00 95.75 82 MET A CA 1
ATOM 654 C C . MET A 1 82 ? -9.361 1.837 -2.764 1.00 95.75 82 MET A C 1
ATOM 656 O O . MET A 1 82 ? -8.441 1.379 -3.447 1.00 95.75 82 MET A O 1
ATOM 660 N N . LEU A 1 83 ? -9.393 1.737 -1.434 1.00 93.94 83 LEU A N 1
ATOM 661 C CA . LEU A 1 83 ? -8.492 0.886 -0.678 1.00 93.94 83 LEU A CA 1
ATOM 662 C C . LEU A 1 83 ? -9.000 -0.555 -0.699 1.00 93.94 83 LEU A C 1
ATOM 664 O O . LEU A 1 83 ? -10.195 -0.821 -0.594 1.00 93.94 83 LEU A O 1
ATOM 668 N N . GLN A 1 84 ? -8.058 -1.483 -0.770 1.00 94.12 84 GLN A N 1
ATOM 669 C CA . GLN A 1 84 ? -8.260 -2.905 -0.548 1.00 94.12 84 GLN A CA 1
ATOM 670 C C . GLN A 1 84 ? -7.379 -3.394 0.598 1.00 94.12 84 GLN A C 1
ATOM 672 O O . GLN A 1 84 ? -6.301 -2.852 0.873 1.00 94.12 84 GLN A O 1
ATOM 677 N N . GLY A 1 85 ? -7.840 -4.464 1.239 1.00 93.06 85 GLY A N 1
ATOM 678 C CA . GLY A 1 85 ? -7.072 -5.191 2.235 1.00 93.06 85 GLY A CA 1
ATOM 679 C C . GLY A 1 85 ? -5.835 -5.864 1.640 1.00 93.06 85 GLY A C 1
ATOM 680 O O . GLY A 1 85 ? -5.845 -6.339 0.503 1.00 93.06 85 GLY A O 1
ATOM 681 N N . ARG A 1 86 ? -4.753 -5.901 2.418 1.00 91.31 86 ARG A N 1
ATOM 682 C CA . ARG A 1 86 ? -3.523 -6.643 2.109 1.00 91.31 86 ARG A CA 1
ATOM 683 C C . ARG A 1 86 ? -3.229 -7.601 3.257 1.00 91.31 86 ARG A C 1
ATOM 685 O O . ARG A 1 86 ? -3.738 -8.722 3.269 1.00 91.31 86 ARG A O 1
ATOM 692 N N . LEU A 1 87 ? -2.479 -7.139 4.257 1.00 93.62 87 LEU A N 1
ATOM 693 C CA . LEU A 1 87 ? -2.318 -7.867 5.512 1.00 93.62 87 LEU A CA 1
ATOM 694 C C . LEU A 1 87 ? -3.602 -7.806 6.358 1.00 93.62 87 LEU A C 1
ATOM 696 O O . LEU A 1 87 ? -3.973 -8.797 6.993 1.00 93.62 87 LEU A O 1
ATOM 700 N N . ALA A 1 88 ? -4.296 -6.664 6.347 1.00 95.81 88 ALA A N 1
ATOM 701 C CA . ALA A 1 88 ? -5.618 -6.533 6.946 1.00 95.81 8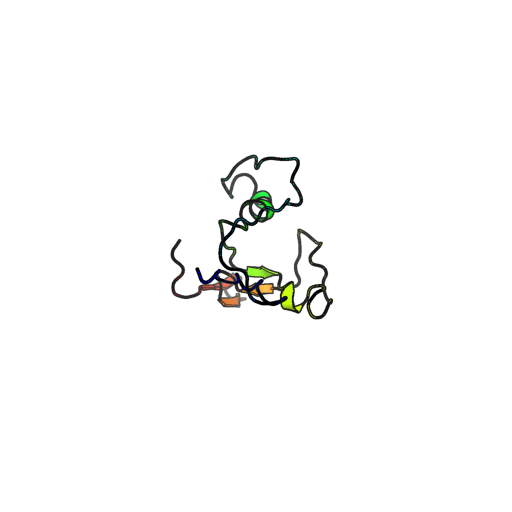8 ALA A CA 1
ATOM 702 C C . ALA A 1 88 ? -6.701 -7.008 5.968 1.00 95.81 88 ALA A C 1
ATOM 704 O O . ALA A 1 88 ? -6.691 -6.618 4.803 1.00 95.81 88 ALA A O 1
ATOM 705 N N . GLU A 1 89 ? -7.642 -7.825 6.438 1.00 94.25 89 GLU A N 1
ATOM 706 C CA . GLU A 1 89 ? -8.808 -8.277 5.666 1.00 94.25 89 GLU A CA 1
ATOM 707 C C . GLU A 1 89 ? -9.971 -7.274 5.729 1.00 94.25 89 GLU A C 1
ATOM 709 O O . GLU A 1 89 ? -10.742 -7.155 4.779 1.00 94.25 89 GLU A O 1
ATOM 714 N N . SER A 1 90 ? -10.070 -6.522 6.827 1.00 94.06 90 SER A N 1
ATOM 715 C CA . SER A 1 90 ? -11.028 -5.432 7.020 1.00 94.06 90 SER A CA 1
ATOM 716 C C . SER A 1 90 ? -10.520 -4.439 8.068 1.00 94.06 90 SER A C 1
ATOM 718 O O . SER A 1 90 ? -9.581 -4.724 8.822 1.00 94.06 90 SER A O 1
ATOM 720 N N . TRP A 1 91 ? -11.130 -3.255 8.111 1.00 95.62 91 TRP A N 1
ATOM 721 C CA . TRP A 1 91 ? -10.868 -2.254 9.139 1.00 95.62 91 TRP A CA 1
ATOM 722 C C . TRP A 1 91 ? -12.101 -1.401 9.426 1.00 95.62 91 TRP A C 1
ATOM 724 O O . TRP A 1 91 ? -12.983 -1.259 8.581 1.00 95.62 91 TRP A O 1
ATOM 734 N N . GLU A 1 92 ? -12.139 -0.818 10.620 1.00 94.75 92 GLU A N 1
ATOM 735 C CA . GLU A 1 92 ? -13.235 0.033 11.081 1.00 94.75 92 GLU A CA 1
ATOM 736 C C . GLU A 1 92 ? -12.682 1.278 11.777 1.00 94.75 92 GLU A C 1
ATOM 738 O O . GLU A 1 92 ? -11.773 1.185 12.606 1.00 94.75 92 GLU A O 1
ATOM 743 N N . ILE A 1 93 ? -13.236 2.451 11.461 1.00 93.31 93 ILE A N 1
ATOM 744 C CA . ILE A 1 93 ? -12.945 3.691 12.190 1.00 93.31 93 ILE A CA 1
ATOM 745 C C . ILE A 1 93 ? -13.777 3.689 13.476 1.00 93.31 93 ILE A C 1
ATOM 747 O O . ILE A 1 93 ? -15.007 3.682 13.431 1.00 93.31 93 ILE A O 1
ATOM 751 N N . THR A 1 94 ? -13.115 3.725 14.630 1.00 95.88 94 THR A N 1
ATOM 752 C CA . THR A 1 94 ? -13.754 3.800 15.948 1.00 95.88 94 THR A CA 1
ATOM 753 C C . THR A 1 94 ? -13.803 5.249 16.421 1.00 95.88 94 THR A C 1
ATOM 755 O O . THR A 1 94 ? -12.875 6.017 16.177 1.00 95.88 94 THR A O 1
ATOM 758 N N . THR A 1 95 ? -14.879 5.649 17.103 1.00 95.38 95 THR A N 1
ATOM 759 C CA . THR A 1 95 ? -15.047 7.029 17.604 1.00 95.38 95 THR A CA 1
ATOM 760 C C . THR A 1 95 ? -14.935 7.158 19.123 1.00 95.38 95 THR A C 1
ATOM 762 O O . THR A 1 95 ? -14.781 8.271 19.616 1.00 95.38 95 THR A O 1
ATOM 765 N N . ASP A 1 96 ? -14.996 6.050 19.866 1.00 91.75 96 ASP A N 1
ATOM 766 C CA . ASP A 1 96 ? -14.848 6.019 21.326 1.00 91.75 96 ASP A CA 1
ATOM 767 C C . ASP A 1 96 ? -14.163 4.709 21.779 1.00 91.75 96 ASP A C 1
ATOM 769 O O . ASP A 1 96 ? -14.839 3.690 21.945 1.00 91.75 96 ASP A O 1
ATOM 773 N N . PRO A 1 97 ? -12.821 4.682 21.919 1.00 93.00 97 PRO A N 1
ATOM 774 C CA . PRO A 1 97 ? -11.876 5.762 21.619 1.00 93.00 97 PRO A CA 1
ATOM 775 C C . PRO A 1 97 ? -11.715 6.006 20.108 1.00 93.00 97 PRO A C 1
ATOM 777 O O . PRO A 1 97 ? -11.968 5.116 19.292 1.00 93.00 97 PRO A O 1
ATOM 780 N N . LEU A 1 98 ? -11.257 7.207 19.729 1.00 97.12 98 LEU A N 1
ATOM 781 C CA . LEU A 1 98 ? -10.883 7.502 18.342 1.00 97.12 98 LEU A CA 1
ATOM 782 C C . LEU A 1 98 ? -9.735 6.582 17.908 1.00 97.12 98 LEU A C 1
ATOM 784 O O . LEU A 1 98 ? -8.666 6.596 18.522 1.00 97.12 98 LEU A O 1
ATOM 788 N N . GLY A 1 99 ? -9.942 5.808 16.849 1.00 95.50 99 GLY A N 1
ATOM 789 C CA . GLY A 1 99 ? -8.956 4.843 16.379 1.00 95.50 99 GLY A CA 1
ATOM 790 C C . GLY A 1 99 ? -9.360 4.156 15.083 1.00 95.50 99 GLY A C 1
ATOM 791 O O . GLY A 1 99 ? -10.391 4.458 14.487 1.00 95.50 99 GLY A O 1
ATOM 792 N N . ILE A 1 100 ? -8.509 3.235 14.640 1.00 95.31 100 ILE A N 1
ATOM 793 C CA . ILE A 1 100 ? -8.793 2.332 13.527 1.00 95.31 100 ILE A CA 1
ATOM 794 C C . ILE A 1 100 ? -8.510 0.917 14.021 1.00 95.31 100 ILE A C 1
ATOM 796 O O . ILE A 1 100 ? -7.395 0.624 14.461 1.00 95.31 100 ILE A O 1
ATOM 800 N N . LEU A 1 101 ? -9.518 0.052 13.972 1.00 95.69 101 LEU A N 1
ATOM 801 C CA . LEU A 1 101 ? -9.388 -1.363 14.296 1.00 95.69 101 LEU A CA 1
ATOM 802 C C . LEU A 1 101 ? -9.115 -2.137 13.007 1.00 95.69 101 LEU A C 1
ATOM 804 O O . LEU A 1 101 ? -9.957 -2.142 12.118 1.00 95.69 101 LEU A O 1
ATOM 808 N N . PHE A 1 102 ? -7.958 -2.791 12.910 1.00 96.25 102 PHE A N 1
ATOM 809 C CA . PHE A 1 102 ? -7.610 -3.657 11.781 1.00 96.25 102 PHE A CA 1
ATOM 810 C C . PHE A 1 102 ? -7.824 -5.129 12.137 1.00 96.25 102 PHE A C 1
ATOM 812 O O . PHE A 1 102 ? -7.342 -5.604 13.168 1.00 96.25 102 PHE A O 1
ATOM 819 N N . HIS A 1 103 ? -8.473 -5.870 11.244 1.00 95.56 103 HIS A N 1
ATOM 820 C CA . HIS A 1 103 ? -8.592 -7.322 11.322 1.00 95.56 103 HIS A CA 1
ATOM 821 C C . HIS A 1 103 ? -7.532 -7.945 10.417 1.00 95.56 103 HIS A C 1
ATOM 823 O O . HIS A 1 103 ? -7.532 -7.714 9.213 1.00 95.56 103 HIS A O 1
ATOM 829 N N . ILE A 1 104 ? -6.582 -8.686 10.990 1.00 95.62 104 ILE A N 1
ATOM 830 C CA . ILE A 1 104 ? -5.446 -9.254 10.250 1.00 95.62 104 ILE A CA 1
ATOM 831 C C . ILE A 1 104 ? -5.785 -10.656 9.748 1.00 95.62 104 ILE A C 1
ATOM 833 O O . ILE A 1 104 ? -6.277 -11.489 10.515 1.00 95.62 104 ILE A O 1
ATOM 837 N N . ARG A 1 105 ? -5.465 -10.940 8.479 1.00 93.00 105 ARG A N 1
ATOM 838 C CA . ARG A 1 105 ? -5.723 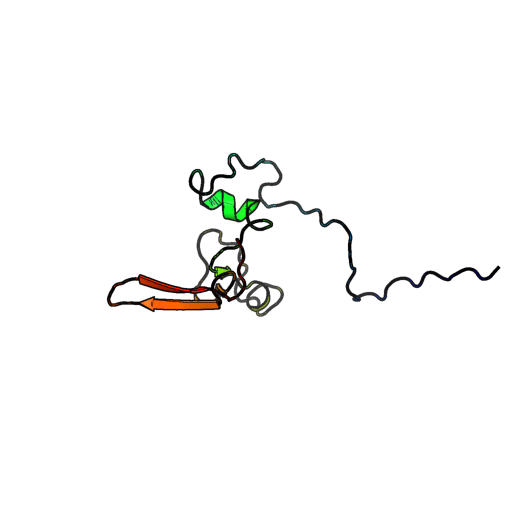-12.249 7.868 1.00 93.00 105 ARG A CA 1
ATOM 839 C C . ARG A 1 105 ? -5.015 -13.373 8.634 1.00 93.00 105 ARG A C 1
ATOM 841 O O . ARG A 1 105 ? -3.867 -13.240 9.079 1.00 93.00 105 ARG A O 1
ATOM 848 N N . LYS A 1 106 ? -5.680 -14.524 8.747 1.00 91.12 106 LYS A N 1
ATOM 849 C CA . LYS A 1 106 ? -5.090 -15.727 9.357 1.00 91.12 106 LYS A CA 1
ATOM 850 C C . LYS A 1 106 ? -3.971 -16.295 8.482 1.00 91.12 106 LYS A C 1
ATOM 852 O O . LYS A 1 106 ? -4.080 -16.309 7.263 1.00 91.12 106 LYS A O 1
ATOM 857 N N . GLY A 1 107 ? -2.928 -16.827 9.120 1.00 84.75 107 GLY A N 1
ATOM 858 C CA . GLY A 1 107 ? -1.801 -17.463 8.424 1.00 84.75 107 GLY A CA 1
ATOM 859 C C . GLY A 1 107 ? -0.703 -16.499 7.971 1.00 84.75 107 GLY A C 1
ATOM 860 O O . GLY A 1 107 ? 0.227 -16.926 7.297 1.00 84.75 107 GLY A O 1
ATOM 861 N N . SER A 1 108 ? -0.780 -15.227 8.364 1.00 68.88 108 SER A N 1
ATOM 862 C CA . SER A 1 108 ? 0.316 -14.273 8.197 1.00 68.88 108 SER A CA 1
ATOM 863 C C . SER A 1 108 ? 1.503 -14.710 9.060 1.00 68.88 108 SER A C 1
ATOM 865 O O . SER A 1 108 ? 1.452 -14.591 10.284 1.00 68.88 108 SER A O 1
ATOM 867 N N . VAL A 1 109 ? 2.542 -15.265 8.440 1.00 56.12 109 VAL A N 1
ATOM 868 C CA . VAL A 1 109 ? 3.842 -15.503 9.080 1.00 56.12 109 VAL A CA 1
ATOM 869 C C . VAL A 1 109 ? 4.754 -14.370 8.627 1.00 56.12 109 VAL A C 1
ATOM 871 O O . VAL A 1 109 ? 4.954 -14.204 7.425 1.00 56.12 109 VAL A O 1
ATOM 874 N N . GLY A 1 110 ? 5.206 -13.559 9.583 1.00 52.19 110 GLY A N 1
ATOM 875 C CA . GLY A 1 110 ? 6.242 -12.544 9.377 1.00 52.19 110 GLY A CA 1
ATOM 876 C C . GLY A 1 110 ? 7.638 -13.132 9.490 1.00 52.19 110 GLY A C 1
ATOM 877 O O . GLY A 1 110 ? 7.781 -14.161 10.192 1.00 52.19 110 GLY A O 1
#

pLDDT: mean 84.89, std 12.57, range [42.5, 97.12]

Organism: NCBI:txid412755

Foldseek 3Di:
DDDDDDDDDDPPPDDDDDDDDDAWPPNVDDPPDPPCVVPVLSCVGPVVVPDKDQKDFDCCCCNPVHVNVDPPPDSPDDPPVRIAGIQFNDWDQDVVVGDIDTHGDPPDDD

Secondary structure (DSSP, 8-state):
------PPPPTTSPPPS-------TTTT---S-S-TTT-TTHHHHHSTTT---SEEE-TTTSSTTTT-S-----SS---GGGEEESSEEEEEEEETTEEEEEEEPTT---

Radius of gyration: 19.88 Å; chains: 1; bounding box: 34×52×56 Å

Sequence (110 aa):
EEEEEEEEPAVGAPQYGGTLTFATYMVDRNPATWDQLDIPWLIQEYGSPVMEMLVAGDPLTYGPRGTNEYSFELNEYIPERMLQGRLAESWEITTDPLGILFHIRKGSVG